Protein AF-A0A800G9P3-F1 (afdb_monomer)

Structure (mmCIF, N/CA/C/O backbone):
data_AF-A0A800G9P3-F1
#
_entry.id   AF-A0A800G9P3-F1
#
loop_
_atom_site.group_PDB
_atom_site.id
_atom_site.type_symbol
_atom_site.label_atom_id
_atom_site.label_alt_id
_atom_site.label_comp_id
_atom_site.label_asym_id
_atom_site.label_entity_id
_atom_site.label_seq_id
_atom_site.pdbx_PDB_ins_code
_atom_site.Cartn_x
_atom_site.Cartn_y
_atom_site.Cartn_z
_atom_site.occupancy
_atom_site.B_iso_or_equiv
_atom_site.auth_seq_id
_atom_site.auth_comp_id
_atom_site.auth_asym_id
_atom_site.auth_atom_id
_atom_site.pdbx_PDB_model_num
ATOM 1 N N . MET A 1 1 ? 13.024 -11.199 -11.772 1.00 58.88 1 MET A N 1
ATOM 2 C CA . MET A 1 1 ? 12.777 -10.043 -10.886 1.00 58.88 1 MET A CA 1
ATOM 3 C C . MET A 1 1 ? 11.477 -10.335 -10.155 1.00 58.88 1 MET A C 1
ATOM 5 O O . MET A 1 1 ? 10.460 -10.463 -10.822 1.00 58.88 1 MET A O 1
ATOM 9 N N . GLY A 1 2 ? 11.530 -10.618 -8.851 1.00 66.62 2 GLY A N 1
ATOM 10 C CA . GLY A 1 2 ? 10.329 -10.917 -8.060 1.00 66.62 2 GLY A CA 1
ATOM 11 C C . GLY A 1 2 ? 9.499 -9.656 -7.793 1.00 66.62 2 GLY A C 1
ATOM 12 O O . GLY A 1 2 ? 10.001 -8.552 -8.010 1.00 66.62 2 GLY A O 1
ATOM 13 N N . PRO A 1 3 ? 8.244 -9.795 -7.339 1.00 77.00 3 PRO A N 1
ATOM 14 C CA . PRO A 1 3 ? 7.433 -8.643 -6.971 1.00 77.00 3 PRO A CA 1
ATOM 15 C C . PRO A 1 3 ? 8.095 -7.894 -5.807 1.00 77.00 3 PRO A C 1
ATOM 17 O O . PRO A 1 3 ? 8.494 -8.499 -4.812 1.00 77.00 3 PRO A O 1
ATOM 20 N N . PHE A 1 4 ? 8.230 -6.574 -5.942 1.00 89.75 4 PHE A N 1
ATOM 21 C CA . PHE A 1 4 ? 8.738 -5.716 -4.875 1.00 89.75 4 PHE A CA 1
ATOM 22 C C . PHE A 1 4 ? 7.603 -5.498 -3.869 1.00 89.75 4 PHE A C 1
ATOM 24 O O . PHE A 1 4 ? 6.661 -4.762 -4.162 1.00 89.75 4 PHE A O 1
ATOM 31 N N . LEU A 1 5 ? 7.662 -6.196 -2.731 1.00 94.50 5 LEU A N 1
ATOM 32 C CA . LEU A 1 5 ? 6.642 -6.187 -1.679 1.00 94.50 5 LEU A CA 1
ATOM 33 C C . LEU A 1 5 ? 7.288 -5.859 -0.332 1.00 94.50 5 LEU A C 1
ATOM 35 O O . LEU A 1 5 ? 8.334 -6.417 0.003 1.00 94.50 5 LEU A O 1
ATOM 39 N N . HIS A 1 6 ? 6.648 -4.998 0.457 1.00 95.62 6 HIS A N 1
ATOM 40 C CA . HIS A 1 6 ? 7.084 -4.672 1.812 1.00 95.62 6 HIS A CA 1
ATOM 41 C C . HIS A 1 6 ? 5.892 -4.619 2.769 1.00 95.62 6 HIS A C 1
ATOM 43 O O . HIS A 1 6 ? 4.89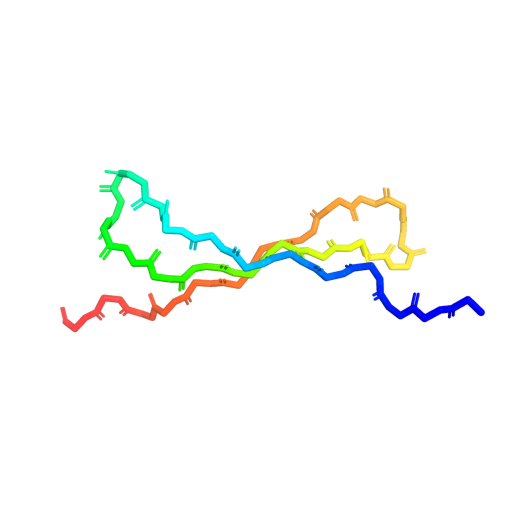0 -3.969 2.479 1.00 95.62 6 HIS A O 1
ATOM 49 N N . ILE A 1 7 ? 6.005 -5.305 3.907 1.00 95.81 7 ILE A N 1
ATOM 50 C CA . ILE A 1 7 ? 4.979 -5.343 4.955 1.00 95.81 7 ILE A CA 1
ATOM 51 C C . ILE A 1 7 ? 5.464 -4.494 6.125 1.00 95.81 7 ILE A C 1
ATOM 53 O O . ILE A 1 7 ? 6.598 -4.661 6.571 1.00 95.81 7 ILE A O 1
ATOM 57 N N . PHE A 1 8 ? 4.602 -3.622 6.639 1.00 96.19 8 PHE A N 1
ATOM 58 C CA . PHE A 1 8 ? 4.921 -2.741 7.761 1.00 96.19 8 PHE A CA 1
ATOM 59 C C . PHE A 1 8 ? 3.703 -2.524 8.665 1.00 96.19 8 PHE A C 1
ATOM 61 O O . PHE A 1 8 ? 2.566 -2.788 8.270 1.00 96.19 8 PHE A O 1
ATOM 68 N N . LEU A 1 9 ? 3.949 -2.084 9.900 1.00 97.06 9 LEU A N 1
ATOM 69 C CA . LEU A 1 9 ? 2.909 -1.594 10.802 1.00 97.06 9 LEU A CA 1
ATOM 70 C C . LEU A 1 9 ? 2.714 -0.100 10.531 1.00 97.06 9 LEU A C 1
ATOM 72 O O . LEU A 1 9 ? 3.643 0.682 10.725 1.00 97.06 9 LEU A O 1
ATOM 76 N N . ASP A 1 10 ? 1.532 0.282 10.059 1.00 95.12 10 ASP A N 1
ATOM 77 C CA . ASP A 1 10 ? 1.174 1.685 9.864 1.00 95.12 10 ASP A CA 1
ATOM 78 C C . ASP A 1 10 ? 0.898 2.338 11.224 1.00 95.12 10 ASP A C 1
ATOM 80 O O . ASP A 1 10 ? 0.032 1.884 11.971 1.00 95.12 10 ASP A O 1
ATOM 84 N N . SER A 1 11 ? 1.639 3.398 11.548 1.00 95.56 11 SER A N 1
ATOM 85 C CA . SER A 1 11 ? 1.514 4.124 12.812 1.00 95.56 11 SER A CA 1
ATOM 86 C C . SER A 1 11 ? 0.223 4.930 12.941 1.00 95.56 11 SER A C 1
ATOM 88 O O . SER A 1 11 ? -0.210 5.177 14.063 1.00 95.56 11 SER A O 1
ATOM 90 N N . GLU A 1 12 ? -0.383 5.359 11.832 1.00 94.69 12 GLU A N 1
ATOM 91 C CA . GLU A 1 12 ? -1.610 6.165 11.859 1.00 94.69 12 GLU A CA 1
ATOM 92 C C . GLU A 1 12 ? -2.836 5.292 12.121 1.00 94.69 12 GLU A C 1
ATOM 94 O O . GLU A 1 12 ? -3.728 5.660 12.885 1.00 94.69 12 GLU A O 1
ATOM 99 N N . THR A 1 13 ? -2.869 4.112 11.502 1.00 92.19 13 THR A N 1
ATOM 100 C CA . THR A 1 13 ? -4.015 3.197 11.587 1.00 92.19 13 THR A CA 1
ATOM 101 C C . THR A 1 13 ? -3.808 2.046 12.564 1.00 92.19 13 THR A C 1
ATOM 103 O O . THR A 1 13 ? -4.768 1.345 12.886 1.00 92.19 13 THR A O 1
ATOM 106 N N . ASN A 1 14 ? -2.577 1.845 13.039 1.00 94.62 14 ASN A N 1
ATOM 107 C CA . ASN A 1 14 ? -2.146 0.700 13.840 1.00 94.62 14 ASN A CA 1
ATOM 108 C C . ASN A 1 14 ? -2.474 -0.654 13.177 1.00 94.62 14 ASN A C 1
ATOM 110 O O . ASN A 1 14 ? -2.883 -1.610 13.839 1.00 94.62 14 ASN A O 1
ATOM 114 N N . LYS A 1 15 ? -2.330 -0.731 11.846 1.00 94.38 15 LYS A N 1
ATOM 115 C CA . LYS A 1 15 ? -2.639 -1.926 11.040 1.00 94.38 15 LYS A CA 1
ATOM 116 C C . LYS A 1 15 ? -1.456 -2.372 10.194 1.00 94.38 15 LYS A C 1
ATOM 118 O O . LYS A 1 15 ? -0.705 -1.559 9.658 1.00 94.38 15 LYS A O 1
ATOM 123 N N . HIS A 1 16 ? -1.339 -3.684 9.997 1.00 96.31 16 HIS A N 1
ATOM 124 C CA . HIS A 1 16 ? -0.395 -4.234 9.029 1.00 96.31 16 HIS A CA 1
ATOM 125 C C . HIS A 1 16 ? -0.818 -3.890 7.604 1.00 96.31 16 HIS A C 1
ATOM 127 O O . HIS A 1 16 ? -1.911 -4.251 7.173 1.00 96.31 16 HIS A O 1
ATOM 133 N N . SER A 1 17 ? 0.072 -3.216 6.883 1.00 96.56 17 SER A N 1
ATOM 134 C CA . SER A 1 17 ? -0.150 -2.730 5.522 1.00 96.56 17 SER A CA 1
ATOM 135 C C . SER A 1 17 ? 0.905 -3.297 4.573 1.00 96.56 17 SER A C 1
ATOM 137 O O . SER A 1 17 ? 2.012 -3.646 4.994 1.00 96.56 17 SER A O 1
ATOM 139 N N . VAL A 1 18 ? 0.560 -3.404 3.287 1.00 96.75 18 VAL A N 1
ATOM 140 C CA . VAL A 1 18 ? 1.459 -3.910 2.238 1.00 96.75 18 VAL A CA 1
ATOM 141 C C . VAL A 1 18 ? 1.714 -2.815 1.214 1.00 96.75 18 VAL A C 1
ATOM 143 O O . VAL A 1 18 ? 0.772 -2.356 0.571 1.00 96.75 18 VAL A O 1
ATOM 146 N N . LEU A 1 19 ? 2.978 -2.437 1.029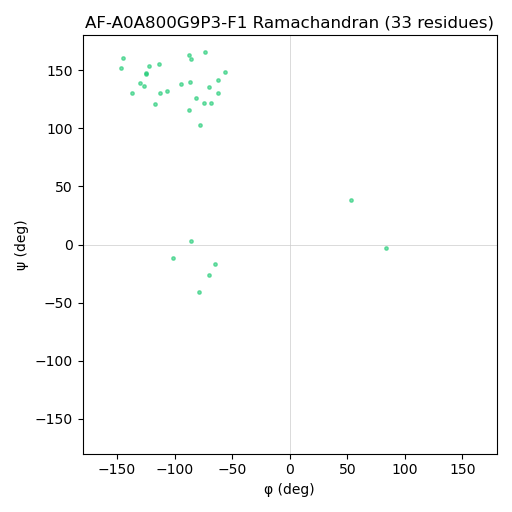 1.00 96.19 19 LEU A N 1
ATOM 147 C CA . LEU A 1 19 ? 3.446 -1.572 -0.054 1.00 96.19 19 LEU A CA 1
ATOM 148 C C . LEU A 1 19 ? 3.949 -2.431 -1.220 1.00 96.19 19 LEU A C 1
ATOM 150 O O . LEU A 1 19 ? 4.654 -3.420 -1.002 1.00 96.19 19 LEU A O 1
ATOM 154 N N . TYR A 1 20 ? 3.621 -2.048 -2.453 1.00 95.69 20 TYR A N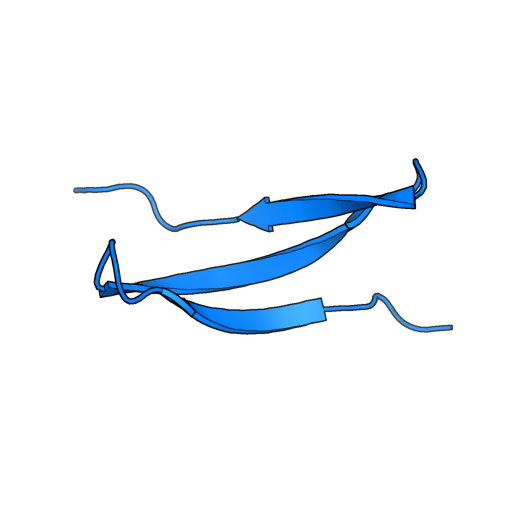 1
ATOM 155 C CA . TYR A 1 20 ? 4.070 -2.753 -3.654 1.00 95.69 20 TYR A CA 1
ATOM 156 C C . TYR A 1 20 ? 4.311 -1.814 -4.839 1.00 95.69 20 TYR A C 1
ATOM 158 O O . TYR A 1 20 ? 3.665 -0.774 -4.955 1.00 95.69 20 TYR A O 1
ATOM 166 N N . LEU A 1 21 ? 5.225 -2.190 -5.740 1.00 95.06 21 LEU A N 1
ATOM 167 C CA . LEU A 1 21 ? 5.416 -1.493 -7.017 1.00 95.06 21 LEU A CA 1
ATOM 168 C C . LEU A 1 21 ? 4.363 -1.964 -8.031 1.00 95.06 21 LEU A C 1
ATOM 170 O O . LEU A 1 21 ? 4.222 -3.161 -8.290 1.00 95.06 21 LEU A O 1
ATOM 174 N N . ARG A 1 22 ? 3.628 -1.022 -8.614 1.00 94.31 22 ARG A N 1
ATOM 175 C CA . ARG A 1 22 ? 2.648 -1.265 -9.675 1.00 94.31 22 ARG A CA 1
ATOM 176 C C . ARG A 1 22 ? 3.332 -1.281 -11.043 1.00 94.31 22 ARG A C 1
ATOM 178 O O . ARG A 1 22 ? 4.411 -0.727 -11.230 1.00 94.31 22 ARG A O 1
ATOM 185 N N . GLY A 1 23 ? 2.667 -1.884 -12.029 1.00 91.50 23 GLY A N 1
ATOM 186 C CA . GLY A 1 23 ? 3.177 -1.956 -13.405 1.00 91.50 23 GLY A CA 1
ATOM 187 C C . GLY A 1 23 ? 3.305 -0.600 -14.115 1.00 91.50 23 G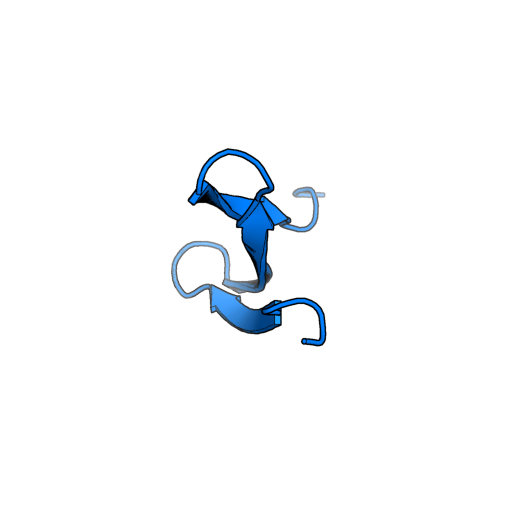LY A C 1
ATOM 188 O O . GLY A 1 23 ? 4.013 -0.513 -15.109 1.00 91.50 23 GLY A O 1
ATOM 189 N N . ASP A 1 24 ? 2.659 0.451 -13.600 1.00 95.06 24 ASP A N 1
ATOM 190 C CA . ASP A 1 24 ? 2.780 1.834 -14.085 1.00 95.06 24 ASP A CA 1
ATOM 191 C C . ASP A 1 24 ? 3.971 2.591 -13.463 1.00 95.06 24 ASP A C 1
ATOM 193 O O . ASP A 1 24 ? 4.157 3.775 -13.732 1.00 95.06 24 ASP A O 1
ATOM 197 N N . GLY A 1 25 ? 4.779 1.922 -12.632 1.00 93.62 25 GLY A N 1
ATOM 198 C CA . GLY A 1 25 ? 5.935 2.510 -11.955 1.00 93.62 25 GLY A CA 1
ATOM 199 C C . GLY A 1 25 ? 5.602 3.256 -10.661 1.00 93.62 25 GLY A C 1
ATOM 200 O O . GLY A 1 25 ? 6.523 3.699 -9.976 1.00 93.62 25 GLY A O 1
ATOM 201 N N . ASN A 1 26 ? 4.324 3.370 -10.287 1.00 96.38 26 ASN A N 1
ATOM 20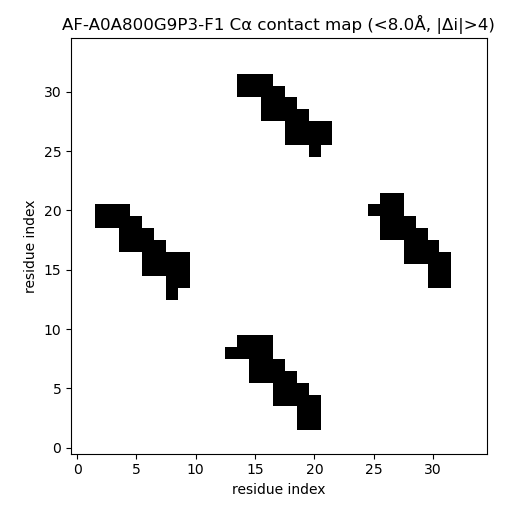2 C CA . ASN A 1 26 ? 3.916 3.968 -9.017 1.00 96.38 26 ASN A CA 1
ATOM 203 C C . ASN A 1 26 ? 3.878 2.932 -7.893 1.00 96.38 26 ASN A C 1
ATOM 205 O O . ASN A 1 26 ? 3.788 1.727 -8.123 1.00 96.38 26 ASN A O 1
ATOM 209 N N . TYR A 1 27 ? 3.858 3.405 -6.650 1.00 95.69 27 TYR A N 1
ATOM 210 C CA . TYR A 1 27 ? 3.586 2.542 -5.507 1.00 95.69 27 TYR A CA 1
ATOM 211 C C . TYR A 1 27 ? 2.082 2.428 -5.248 1.00 95.69 27 TYR A C 1
ATOM 213 O O . TYR A 1 27 ? 1.333 3.399 -5.362 1.00 95.69 27 TYR A O 1
ATOM 221 N N . GLY A 1 28 ? 1.640 1.222 -4.909 1.00 95.56 28 GLY A N 1
A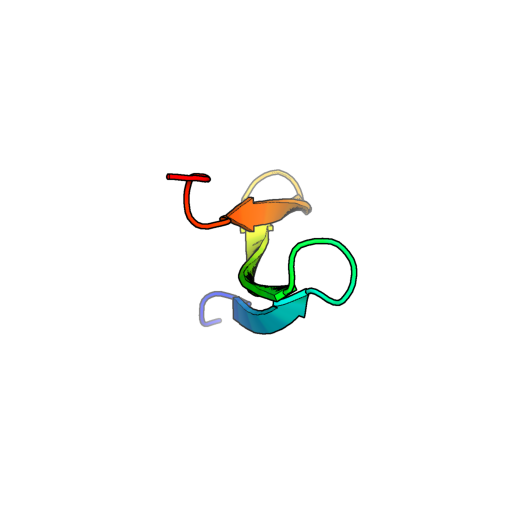TOM 222 C CA . GLY A 1 28 ? 0.316 0.946 -4.369 1.00 95.56 28 GLY A CA 1
ATOM 223 C C . GLY A 1 28 ? 0.415 0.459 -2.92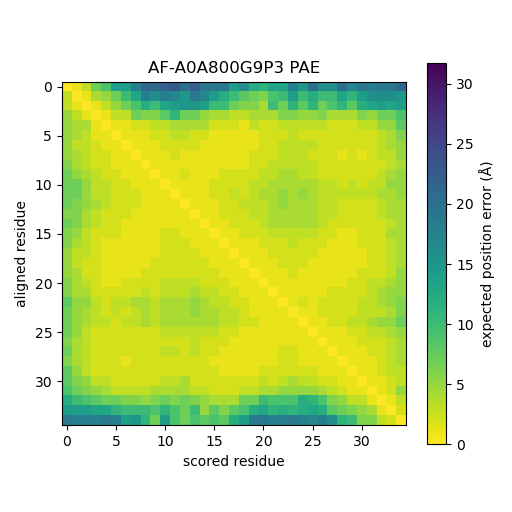9 1.00 95.56 28 GLY A C 1
ATOM 224 O O . GLY A 1 28 ? 1.435 -0.100 -2.522 1.00 95.56 28 GLY A O 1
ATOM 225 N N . MET A 1 29 ? -0.662 0.645 -2.171 1.00 95.31 29 MET A N 1
ATOM 226 C CA . MET A 1 29 ? -0.778 0.143 -0.807 1.00 95.31 29 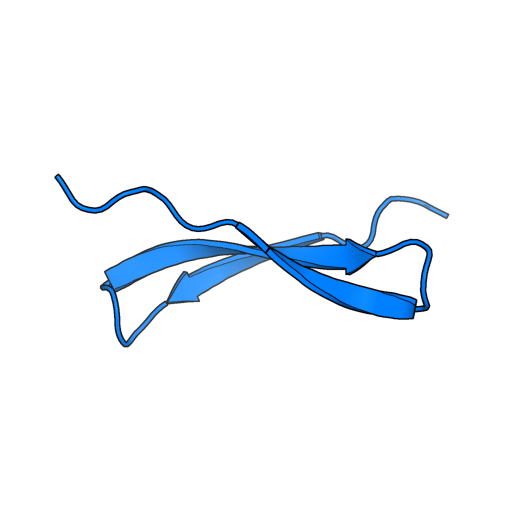MET A CA 1
ATOM 227 C C . MET A 1 29 ? -2.091 -0.617 -0.624 1.00 95.31 29 MET A C 1
ATOM 229 O O . MET A 1 29 ? -3.131 -0.195 -1.129 1.00 95.31 29 MET A O 1
ATOM 233 N N . VAL A 1 30 ? -2.041 -1.736 0.097 1.00 95.75 30 VAL A N 1
ATOM 234 C CA . VAL A 1 30 ? -3.226 -2.450 0.589 1.00 95.75 30 VAL A CA 1
ATOM 235 C C . VAL A 1 30 ? -3.263 -2.336 2.107 1.00 95.75 30 VAL A C 1
ATOM 237 O O . VAL A 1 30 ? -2.267 -2.627 2.770 1.00 95.75 30 VAL A O 1
ATOM 240 N N . GLN A 1 31 ? -4.421 -1.944 2.642 1.00 95.19 31 GLN A N 1
ATOM 241 C CA . GLN A 1 31 ? -4.686 -1.887 4.079 1.00 95.19 31 GLN A CA 1
ATOM 242 C C . GLN A 1 31 ? -5.938 -2.700 4.437 1.00 95.19 31 GLN A C 1
ATOM 244 O O . GLN A 1 31 ? -6.884 -2.747 3.643 1.00 95.19 31 GLN A O 1
ATOM 249 N N . PRO A 1 32 ? -5.987 -3.320 5.628 1.00 91.88 32 PRO A N 1
ATOM 250 C CA . PRO A 1 32 ? -7.197 -3.944 6.142 1.00 91.88 32 PRO A CA 1
ATOM 251 C C . PRO A 1 32 ? -8.299 -2.901 6.338 1.00 91.88 32 PRO A C 1
ATOM 253 O O . PRO A 1 32 ? -8.045 -1.790 6.818 1.00 91.88 32 PRO A O 1
ATOM 256 N N . LYS A 1 33 ? -9.545 -3.273 6.022 1.00 86.81 33 LYS A N 1
ATOM 257 C CA . LYS A 1 33 ? -10.707 -2.425 6.318 1.00 86.81 33 LYS A CA 1
ATOM 258 C C . LYS A 1 33 ? -10.756 -2.104 7.815 1.00 86.81 33 LYS A C 1
ATOM 260 O O . LYS A 1 33 ? -10.247 -2.854 8.646 1.00 86.81 33 LYS A O 1
ATOM 265 N N . ALA A 1 34 ? -11.273 -0.930 8.162 1.00 77.75 34 ALA A N 1
ATOM 266 C CA . ALA A 1 34 ? -11.728 -0.703 9.530 1.00 77.75 34 ALA A CA 1
ATOM 2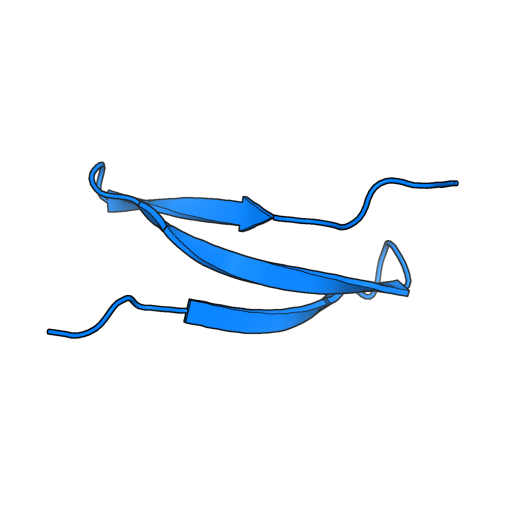67 C C . ALA A 1 34 ? -12.984 -1.546 9.751 1.00 77.75 34 ALA A C 1
ATOM 269 O O . ALA A 1 34 ? -13.802 -1.645 8.834 1.00 77.75 34 ALA A O 1
ATOM 270 N N . GLU A 1 35 ? -13.049 -2.210 10.903 1.00 69.94 35 GLU A N 1
ATOM 271 C CA . GLU A 1 35 ? -14.295 -2.792 11.407 1.00 69.94 35 GLU A CA 1
ATOM 272 C C . GLU A 1 35 ? -15.277 -1.681 11.790 1.00 69.94 35 GLU A C 1
ATOM 274 O O . GLU A 1 35 ? -14.802 -0.602 12.222 1.00 69.94 35 GLU A O 1
#

Secondary structure (DSSP, 8-state):
----EEEEEETTTTEEEEEEE-TTS-EEEE-PPP-

Mean predicted aligned error: 3.86 Å

pLDDT: mean 91.12, std 9.23, range [58.88, 97.06]

Radius of gyration: 11.02 Å; Cα contacts (8 Å, |Δi|>4): 48; chains: 1; bounding box: 27×17×28 Å

Foldseek 3Di:
DDWDKDWDQDPVVRFIKIWTQDPVRDIDIDTDDDD

Sequence (35 aa):
MGPFLHIFLDSETNKHSVLYLRGDGNYGMVQPKAE

Nearest PDB structures (foldseek):
  3lyv-assembly1_B-2  TM=8.405E-01  e=4.618E-02  Streptococcus pyogenes serotype M6
  9baz-assembly1_C  TM=6.538E-01  e=5.218E-01  Neurospora crassa
  8jvz-assembly2_B  TM=6.379E-01  e=1.980E+00  synthetic construct
  3a0o-assembly1_A  TM=4.104E-01  e=9.567E-01  Agrobacterium fabrum str. C58
  5ft0-assembly1_A  TM=5.507E-01  e=4.627E+00  Phikzvirus phiKZ

Solvent-accessible surface area (backbone atoms only — not comparable to full-atom values): 2385 Å² total; per-residue (Å²): 134,78,86,58,71,47,77,46,75,37,84,90,76,74,39,70,29,39,41,32,68,42,96,87,77,46,79,46,76,51,71,72,78,83,131